Protein AF-A0A163JJK9-F1 (afdb_monomer)

Secondary structure (DSSP, 8-state):
-----HHHHHHHHHHTTHHHHHT--TT-S-HHHHHHHHS-SS--SHHHHHHHHHHHHHHHHHHHHHHHHH-TT-------SS-HHHHHHHHHHHHHHSPPP-

Sequence (102 aa):
MRMWPDNSKRYIISCLRLHARLSVGTEHDDPLSFLINRLPRHPTSYATTRKWRRYWPILTAILMALEQLQHPDHQEPSPPPLDSFLTWLQSVDISLDLPPPP

Nearest PDB structures (foldseek):
  5hay-assembly1_A  TM=2.733E-01  e=8.410E+00  Thermochaetoides thermophila DSM 1495

Structure (mmCIF, N/CA/C/O backbone):
data_AF-A0A163JJK9-F1
#
_entry.id   AF-A0A163JJK9-F1
#
loop_
_atom_site.group_PDB
_atom_site.id
_atom_site.type_symbol
_atom_site.label_atom_id
_atom_site.label_alt_id
_atom_site.label_comp_id
_atom_site.label_asym_id
_atom_site.label_entity_id
_atom_site.label_seq_id
_atom_site.pdbx_PDB_ins_code
_atom_site.Cartn_x
_atom_site.Cartn_y
_atom_site.Cartn_z
_atom_site.occupancy
_atom_site.B_iso_or_equiv
_atom_site.auth_seq_id
_atom_site.auth_comp_id
_atom_site.auth_asym_id
_atom_site.auth_atom_id
_atom_site.pdbx_PDB_model_num
ATOM 1 N N . MET A 1 1 ? 13.116 0.485 16.443 1.00 42.19 1 MET A N 1
ATOM 2 C CA . MET A 1 1 ? 11.763 0.255 15.891 1.00 42.19 1 MET A CA 1
ATOM 3 C C . MET A 1 1 ? 10.864 -0.099 17.066 1.00 42.19 1 MET A C 1
ATOM 5 O O . MET A 1 1 ? 11.060 -1.149 17.663 1.00 42.19 1 MET A O 1
ATOM 9 N N . ARG A 1 2 ? 10.017 0.829 17.523 1.00 48.88 2 ARG A N 1
ATOM 10 C CA . ARG A 1 2 ? 9.202 0.636 18.731 1.00 48.88 2 ARG A CA 1
ATOM 11 C C . ARG A 1 2 ? 8.102 -0.380 18.381 1.00 48.88 2 ARG A C 1
ATOM 13 O O . ARG A 1 2 ? 7.184 -0.056 17.636 1.00 48.88 2 ARG A O 1
ATOM 20 N N . MET A 1 3 ? 8.264 -1.632 18.814 1.00 50.16 3 MET A N 1
ATOM 21 C CA . MET A 1 3 ? 7.240 -2.669 18.658 1.00 50.16 3 MET A CA 1
ATOM 22 C C . MET A 1 3 ? 6.065 -2.299 19.559 1.00 50.16 3 MET A C 1
ATOM 24 O O . MET A 1 3 ? 6.204 -2.239 20.778 1.00 50.16 3 MET A O 1
ATOM 28 N N . TRP A 1 4 ? 4.927 -1.993 18.950 1.00 56.66 4 TRP A N 1
ATOM 29 C CA . TRP A 1 4 ? 3.681 -1.801 19.675 1.00 56.66 4 TRP A CA 1
ATOM 30 C C . TRP A 1 4 ? 3.273 -3.118 20.349 1.00 56.66 4 TRP A C 1
ATOM 32 O O . TRP A 1 4 ? 3.490 -4.175 19.754 1.00 56.66 4 TRP A O 1
ATOM 42 N N . PRO A 1 5 ? 2.656 -3.088 21.542 1.00 63.44 5 PRO A N 1
ATOM 43 C CA . PRO A 1 5 ? 2.050 -4.289 22.106 1.00 63.44 5 PRO A CA 1
ATOM 44 C C . PRO A 1 5 ? 0.961 -4.815 21.154 1.00 63.44 5 PRO A C 1
ATOM 46 O O . PRO A 1 5 ? 0.256 -4.022 20.521 1.00 63.44 5 PRO A O 1
ATOM 49 N N . ASP A 1 6 ? 0.799 -6.139 21.052 1.00 60.84 6 ASP A N 1
ATOM 50 C CA . ASP A 1 6 ? -0.098 -6.793 20.075 1.00 60.84 6 ASP A CA 1
ATOM 51 C C . ASP A 1 6 ? -1.534 -6.238 20.081 1.00 60.84 6 ASP A C 1
ATOM 53 O O . ASP A 1 6 ? -2.177 -6.115 19.034 1.00 60.84 6 ASP A O 1
ATOM 57 N N . ASN A 1 7 ? -2.023 -5.818 21.252 1.00 63.53 7 ASN A N 1
ATOM 58 C CA . ASN A 1 7 ? -3.341 -5.199 21.405 1.00 63.53 7 ASN A CA 1
ATOM 59 C C . ASN A 1 7 ? -3.450 -3.835 20.704 1.00 63.53 7 ASN A C 1
ATOM 61 O O . ASN A 1 7 ? -4.463 -3.551 20.064 1.00 63.53 7 ASN A O 1
ATOM 65 N N . SER A 1 8 ? -2.405 -3.007 20.756 1.00 75.31 8 SER A N 1
ATOM 66 C CA . SER A 1 8 ? -2.386 -1.719 20.056 1.00 75.31 8 SER A CA 1
ATOM 67 C C . SER A 1 8 ? -2.275 -1.904 18.545 1.00 75.31 8 SER A C 1
ATOM 69 O O . SER A 1 8 ? -2.924 -1.181 17.794 1.00 75.31 8 SER A O 1
ATOM 71 N N . LYS A 1 9 ? -1.526 -2.913 18.083 1.00 75.06 9 LYS A N 1
ATOM 72 C CA . LYS A 1 9 ? -1.404 -3.226 16.652 1.00 75.06 9 LYS A CA 1
ATOM 73 C C . LYS A 1 9 ? -2.753 -3.618 16.040 1.00 75.06 9 LYS A C 1
ATOM 75 O O . LYS A 1 9 ? -3.150 -3.049 15.024 1.00 75.06 9 LYS A O 1
ATOM 80 N N . ARG A 1 10 ? -3.495 -4.525 16.687 1.00 79.56 10 ARG A N 1
ATOM 81 C CA . ARG A 1 10 ? -4.852 -4.918 16.256 1.00 79.56 10 ARG A CA 1
ATOM 82 C C . ARG A 1 10 ? -5.828 -3.744 16.270 1.00 79.56 10 ARG A C 1
ATOM 84 O O . ARG A 1 10 ? -6.610 -3.587 15.332 1.00 79.56 10 ARG A O 1
ATOM 91 N N . TYR A 1 11 ? -5.751 -2.898 17.297 1.00 81.25 11 TYR A N 1
ATOM 92 C CA . TYR A 1 11 ? -6.579 -1.698 17.388 1.00 81.25 11 TYR A CA 1
ATOM 93 C C . TYR A 1 11 ? -6.320 -0.736 16.224 1.00 81.25 11 TYR A C 1
ATOM 95 O O . TYR A 1 11 ? -7.263 -0.296 15.576 1.00 81.25 11 TYR A O 1
ATOM 103 N N . ILE A 1 12 ? -5.056 -0.474 15.895 1.00 82.81 12 ILE A N 1
ATOM 104 C CA . ILE A 1 12 ? -4.664 0.381 14.767 1.00 82.81 12 ILE A CA 1
ATOM 105 C C . ILE A 1 12 ? -5.122 -0.207 13.429 1.00 82.81 12 ILE A C 1
ATOM 107 O O . ILE A 1 12 ? -5.667 0.520 12.599 1.00 82.81 12 ILE A O 1
ATOM 111 N N . ILE A 1 13 ? -4.944 -1.519 13.225 1.00 83.25 13 ILE A N 1
ATOM 112 C CA . ILE A 1 13 ? -5.404 -2.220 12.015 1.00 83.25 13 ILE A CA 1
ATOM 113 C C . ILE A 1 13 ? -6.910 -2.019 11.815 1.00 83.25 13 ILE A C 1
ATOM 115 O O . ILE A 1 13 ? -7.349 -1.710 10.703 1.00 83.25 13 ILE A O 1
ATOM 119 N N . SER A 1 14 ? -7.684 -2.163 12.892 1.00 82.69 14 SER A N 1
ATOM 120 C CA . SER A 1 14 ? -9.135 -1.967 12.888 1.00 82.69 14 SER A CA 1
ATOM 121 C C . SER A 1 14 ? -9.515 -0.497 12.678 1.00 82.69 14 SER A C 1
ATOM 123 O O . SER A 1 14 ? -10.276 -0.179 11.763 1.00 82.69 14 SER A O 1
ATOM 125 N N . CYS A 1 15 ? -8.922 0.413 13.455 1.00 83.62 15 CYS A N 1
ATOM 126 C CA . CYS A 1 15 ? -9.195 1.851 13.438 1.00 83.62 15 CYS A CA 1
ATOM 127 C C . CYS A 1 15 ? -8.916 2.474 12.062 1.00 83.62 15 CYS A C 1
ATOM 129 O O . CYS A 1 15 ? -9.749 3.198 11.521 1.00 83.62 15 CYS A O 1
ATOM 131 N N . LEU A 1 16 ? -7.789 2.117 11.439 1.00 85.56 16 LEU A N 1
ATOM 132 C CA . LEU A 1 16 ? -7.412 2.596 10.106 1.00 85.56 16 LEU A CA 1
ATOM 133 C C . LEU A 1 16 ? -7.992 1.747 8.965 1.00 85.56 16 LEU A C 1
ATOM 135 O O . LEU A 1 16 ? -7.717 2.031 7.795 1.00 85.56 16 LEU A O 1
ATOM 139 N N . ARG A 1 17 ? -8.777 0.707 9.287 1.00 87.69 17 ARG A N 1
ATOM 140 C CA . ARG A 1 17 ? -9.371 -0.255 8.342 1.00 87.69 17 ARG A CA 1
ATOM 141 C C . ARG A 1 17 ? -8.341 -0.766 7.325 1.00 87.69 17 ARG A C 1
ATOM 143 O O . ARG A 1 17 ? -8.602 -0.787 6.118 1.00 87.69 17 ARG A O 1
ATOM 150 N N . LEU A 1 18 ? -7.157 -1.160 7.806 1.00 88.06 18 LEU A N 1
ATOM 151 C CA . LEU A 1 18 ? -5.994 -1.443 6.954 1.00 88.06 18 LEU A CA 1
ATOM 152 C C . LEU A 1 18 ? -6.258 -2.553 5.932 1.00 88.06 18 LEU A C 1
ATOM 154 O O . LEU A 1 18 ? -5.858 -2.414 4.780 1.00 88.06 18 LEU A O 1
ATOM 158 N N . HIS A 1 19 ? -7.000 -3.597 6.306 1.00 88.06 19 HIS A N 1
ATOM 159 C CA . HIS A 1 19 ? -7.415 -4.666 5.389 1.00 88.06 19 HIS A CA 1
ATOM 160 C C . HIS A 1 19 ? -8.161 -4.138 4.159 1.00 88.06 19 HIS A C 1
ATOM 162 O O . HIS A 1 19 ? -7.818 -4.472 3.026 1.00 88.06 19 HIS A O 1
ATOM 168 N N . ALA A 1 20 ? -9.132 -3.245 4.368 1.00 87.00 20 ALA A N 1
ATOM 169 C CA . ALA A 1 20 ? -9.909 -2.658 3.282 1.00 87.00 20 ALA A CA 1
ATOM 170 C C . ALA A 1 20 ? -9.049 -1.727 2.415 1.00 87.00 20 ALA A C 1
ATOM 172 O O . ALA A 1 20 ? -9.071 -1.826 1.189 1.00 87.00 20 ALA A O 1
ATOM 173 N N . ARG A 1 21 ? -8.244 -0.857 3.043 1.00 87.69 21 ARG A N 1
ATOM 174 C CA . ARG A 1 21 ? -7.391 0.106 2.324 1.00 87.69 21 ARG A CA 1
ATOM 175 C C . ARG A 1 21 ? -6.317 -0.579 1.486 1.00 87.69 21 ARG A C 1
ATOM 177 O O . ARG A 1 21 ? -6.052 -0.149 0.369 1.00 87.69 21 ARG A O 1
ATOM 184 N N . LEU A 1 22 ? -5.720 -1.646 2.008 1.00 87.06 22 LEU A N 1
ATOM 185 C CA . LEU A 1 22 ? -4.649 -2.386 1.340 1.00 87.06 22 LEU A CA 1
ATOM 186 C C . LEU A 1 22 ? -5.183 -3.490 0.415 1.00 87.06 22 LEU A C 1
ATOM 188 O O . LEU A 1 22 ? -4.403 -4.077 -0.333 1.00 87.06 22 LEU A O 1
ATOM 192 N N . SER A 1 23 ? -6.499 -3.747 0.423 1.00 86.88 23 SER A N 1
ATOM 193 C CA . SER A 1 23 ? -7.121 -4.889 -0.266 1.00 86.88 23 SER A CA 1
ATOM 194 C C . SER A 1 23 ? -6.470 -6.222 0.134 1.00 86.88 23 SER A C 1
ATOM 196 O O . SER A 1 23 ? -6.180 -7.065 -0.712 1.00 86.88 23 SER A O 1
ATOM 198 N N . VAL A 1 24 ? -6.201 -6.379 1.432 1.00 88.38 24 VAL A N 1
ATOM 199 C CA . VAL A 1 24 ? -5.589 -7.570 2.034 1.00 88.38 24 VAL A CA 1
ATOM 200 C C . VAL A 1 24 ? -6.642 -8.273 2.881 1.00 88.38 24 VAL A C 1
ATOM 202 O O . VAL A 1 24 ? -7.336 -7.6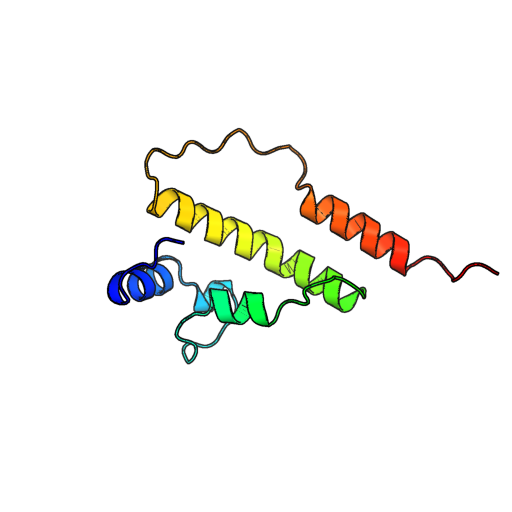22 3.663 1.00 88.38 24 VAL A O 1
ATOM 205 N N . GLY A 1 25 ? -6.762 -9.592 2.734 1.00 86.12 25 GLY A N 1
ATOM 206 C CA . GLY A 1 25 ? -7.734 -10.383 3.479 1.00 86.12 25 GLY A CA 1
ATOM 207 C C . GLY A 1 25 ? -7.480 -10.369 4.990 1.00 86.12 25 GLY A C 1
ATOM 208 O O . GLY A 1 25 ? -6.376 -10.071 5.458 1.00 86.12 25 GLY A O 1
ATOM 209 N N . THR A 1 26 ? -8.533 -10.612 5.768 1.00 84.69 26 THR A N 1
ATOM 210 C CA . THR A 1 26 ? -8.512 -10.565 7.242 1.00 84.69 26 THR A CA 1
ATOM 211 C C . THR A 1 26 ? -7.722 -11.708 7.877 1.00 84.69 26 THR A C 1
ATOM 213 O O . THR A 1 26 ? -7.454 -11.666 9.070 1.00 84.69 26 THR A O 1
ATOM 216 N N . GLU A 1 27 ? -7.330 -12.712 7.092 1.00 85.31 27 GLU A N 1
ATOM 217 C CA . GLU A 1 27 ? -6.456 -13.819 7.491 1.00 85.31 27 GLU A CA 1
ATOM 218 C C . GLU A 1 27 ? -5.016 -13.388 7.808 1.00 85.31 27 GLU A C 1
ATOM 220 O O . GLU A 1 27 ? -4.257 -14.154 8.399 1.00 85.31 27 GLU A O 1
ATOM 225 N N . HIS A 1 28 ? -4.619 -12.177 7.412 1.00 83.0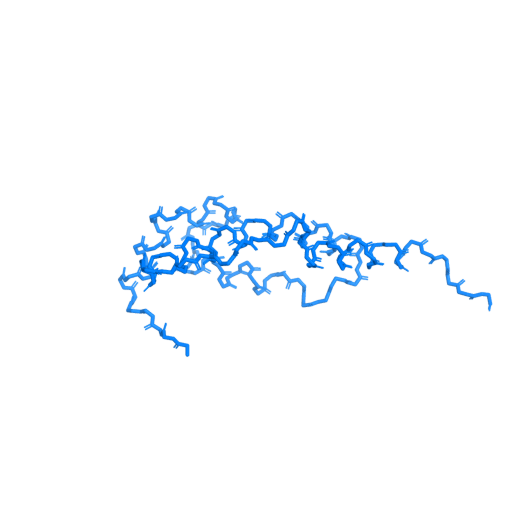6 28 HIS A N 1
ATOM 226 C CA . HIS A 1 28 ? -3.275 -11.660 7.645 1.00 83.06 28 HIS A CA 1
ATOM 227 C C . HIS A 1 28 ? -3.220 -10.748 8.874 1.00 83.06 28 HIS A C 1
ATOM 229 O O . HIS A 1 28 ? -3.660 -9.607 8.815 1.00 83.06 28 HIS A O 1
ATOM 235 N N . ASP A 1 29 ? -2.572 -11.200 9.950 1.00 82.88 29 ASP A N 1
ATOM 236 C CA . ASP A 1 29 ? -2.417 -10.427 11.199 1.00 82.88 29 ASP A CA 1
ATOM 237 C C . ASP A 1 29 ? -1.720 -9.063 11.024 1.00 82.88 29 ASP A C 1
ATOM 239 O O . ASP A 1 29 ? -1.842 -8.175 11.869 1.00 82.88 29 ASP A O 1
ATOM 243 N N . ASP A 1 30 ? -0.960 -8.886 9.941 1.00 84.38 30 ASP A N 1
ATOM 244 C CA . ASP A 1 30 ? -0.296 -7.632 9.602 1.00 84.38 30 ASP A CA 1
ATOM 245 C C . ASP A 1 30 ? -0.447 -7.316 8.107 1.00 84.38 30 ASP A C 1
ATOM 247 O O . ASP A 1 30 ? 0.419 -7.674 7.296 1.00 84.38 30 ASP A O 1
ATOM 251 N N . PRO A 1 31 ? -1.541 -6.642 7.714 1.00 87.06 31 PRO A N 1
ATOM 252 C CA . PRO A 1 31 ? -1.805 -6.352 6.311 1.00 87.06 31 PRO A CA 1
ATOM 253 C C . PRO A 1 31 ? -0.772 -5.386 5.711 1.00 87.06 31 PRO A C 1
ATOM 255 O O . PRO A 1 31 ? -0.503 -5.451 4.509 1.00 87.06 31 PRO A O 1
ATOM 258 N N . LEU A 1 32 ? -0.154 -4.526 6.532 1.00 86.12 32 LEU A N 1
ATOM 259 C CA . LEU A 1 32 ? 0.877 -3.587 6.088 1.00 86.12 32 LEU A CA 1
ATOM 260 C C . LEU A 1 32 ? 2.166 -4.335 5.732 1.00 86.12 32 LEU A C 1
ATOM 262 O O . LEU A 1 32 ? 2.660 -4.206 4.610 1.00 86.12 32 LEU A O 1
ATOM 266 N N . SER A 1 33 ? 2.677 -5.157 6.654 1.00 86.00 33 SER A N 1
ATOM 267 C CA . SER A 1 33 ? 3.873 -5.971 6.404 1.00 86.00 33 SER A CA 1
ATOM 268 C C . SER A 1 33 ? 3.650 -6.950 5.256 1.00 86.00 33 SER A C 1
ATOM 270 O O . SER A 1 33 ? 4.546 -7.156 4.438 1.00 86.00 33 SER A O 1
ATOM 272 N N . PHE A 1 34 ? 2.451 -7.528 5.146 1.00 87.94 34 PHE A N 1
ATOM 273 C CA . PHE A 1 34 ? 2.098 -8.384 4.018 1.00 87.94 34 PHE A CA 1
ATOM 274 C C . PHE A 1 34 ? 2.214 -7.647 2.678 1.00 87.94 34 PHE A C 1
ATOM 276 O O . PHE A 1 34 ? 2.864 -8.152 1.759 1.00 87.94 34 PHE A O 1
ATOM 283 N N . LEU A 1 35 ? 1.629 -6.447 2.559 1.00 87.50 35 LEU A N 1
ATOM 284 C CA . LEU A 1 35 ? 1.690 -5.690 1.309 1.00 87.50 35 LEU A CA 1
ATOM 285 C C . LEU A 1 35 ? 3.125 -5.260 0.979 1.00 87.50 35 LEU A C 1
ATOM 287 O O . LEU A 1 35 ? 3.556 -5.438 -0.158 1.00 87.50 35 LEU A O 1
ATOM 291 N N . ILE A 1 36 ? 3.874 -4.739 1.955 1.00 85.31 36 ILE A N 1
ATOM 292 C CA . ILE A 1 36 ? 5.260 -4.289 1.747 1.00 85.31 36 ILE A CA 1
ATOM 293 C C . ILE A 1 36 ? 6.142 -5.449 1.272 1.00 85.31 36 ILE A C 1
ATOM 295 O O . ILE A 1 36 ? 6.908 -5.284 0.327 1.00 85.31 36 ILE A O 1
ATOM 299 N N . ASN A 1 37 ? 5.983 -6.643 1.851 1.00 87.06 37 ASN A N 1
ATOM 300 C CA . ASN A 1 37 ? 6.720 -7.836 1.422 1.00 87.06 37 ASN A CA 1
ATOM 301 C C . ASN A 1 37 ? 6.308 -8.347 0.031 1.00 87.06 37 ASN A C 1
ATOM 303 O O . ASN A 1 37 ? 7.080 -9.051 -0.618 1.00 87.06 37 ASN A O 1
ATOM 307 N N . ARG A 1 38 ? 5.103 -8.008 -0.441 1.00 86.19 38 ARG A N 1
ATOM 308 C CA . ARG A 1 38 ? 4.631 -8.327 -1.798 1.00 86.19 38 ARG A CA 1
ATOM 309 C C . ARG A 1 38 ? 5.041 -7.294 -2.841 1.00 86.19 38 ARG A C 1
ATOM 311 O O . ARG A 1 38 ? 4.997 -7.602 -4.037 1.00 86.19 38 ARG A O 1
ATOM 318 N N . LEU A 1 39 ? 5.379 -6.077 -2.426 1.00 84.75 39 LEU A N 1
ATOM 319 C CA . LEU A 1 39 ? 5.842 -5.053 -3.347 1.00 84.75 39 LEU A CA 1
ATOM 320 C C . LEU A 1 39 ? 7.269 -5.384 -3.810 1.00 84.75 39 LEU A C 1
ATOM 322 O O . LEU A 1 39 ? 8.116 -5.794 -3.017 1.00 84.75 39 LEU A O 1
ATOM 326 N N . PRO A 1 40 ? 7.552 -5.242 -5.113 1.00 81.75 40 PRO A N 1
ATOM 327 C CA . PRO A 1 40 ? 8.877 -5.516 -5.641 1.00 81.75 40 PRO A CA 1
ATOM 328 C C . PRO A 1 40 ? 9.854 -4.480 -5.086 1.00 81.75 40 PRO A C 1
ATOM 330 O O . PRO A 1 40 ? 9.597 -3.285 -5.190 1.00 81.75 40 PRO A O 1
ATOM 333 N N . ARG A 1 41 ? 10.995 -4.914 -4.539 1.00 80.50 41 ARG A N 1
ATOM 334 C CA . ARG A 1 41 ? 12.012 -3.998 -3.980 1.00 80.50 41 ARG A CA 1
ATOM 335 C C . ARG A 1 41 ? 12.508 -2.967 -4.997 1.00 80.50 41 ARG A C 1
ATOM 337 O O . ARG A 1 41 ? 12.866 -1.860 -4.618 1.00 80.50 41 ARG A O 1
ATOM 344 N N . HIS A 1 42 ? 12.494 -3.337 -6.277 1.00 76.50 42 HIS A N 1
ATOM 345 C CA . HIS A 1 42 ? 12.889 -2.483 -7.386 1.00 76.50 42 HIS A CA 1
ATOM 346 C C . HIS A 1 42 ? 11.796 -2.502 -8.465 1.00 76.50 42 HIS A C 1
ATOM 348 O O . HIS A 1 42 ? 11.383 -3.589 -8.883 1.00 76.50 42 HIS A O 1
ATOM 354 N N . PRO A 1 43 ? 11.307 -1.337 -8.921 1.00 76.38 43 PRO A N 1
ATOM 355 C CA . PRO A 1 43 ? 10.438 -1.248 -10.084 1.00 76.38 43 PRO A CA 1
ATOM 356 C C . PRO A 1 43 ? 11.277 -1.502 -11.345 1.00 76.38 43 PRO A C 1
ATOM 358 O O . PRO A 1 43 ? 11.880 -0.594 -11.898 1.00 76.38 43 PRO A O 1
ATOM 361 N N . THR A 1 44 ? 11.377 -2.762 -11.764 1.00 77.94 44 THR A N 1
ATOM 362 C CA . THR A 1 44 ? 12.183 -3.193 -12.924 1.00 77.94 44 THR A CA 1
ATOM 363 C C . THR A 1 44 ? 11.369 -3.356 -14.207 1.00 77.94 44 THR A C 1
ATOM 365 O O . THR A 1 44 ? 11.915 -3.660 -15.259 1.00 77.94 44 THR A O 1
ATOM 368 N N . SER A 1 45 ? 10.050 -3.199 -14.128 1.00 80.88 45 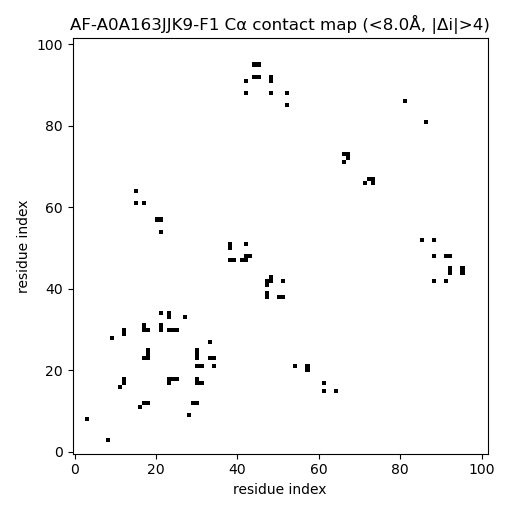SER A N 1
ATOM 369 C CA . SER A 1 45 ? 9.123 -3.331 -15.254 1.00 80.88 45 SER A CA 1
ATOM 370 C C . SER A 1 45 ? 7.927 -2.399 -15.093 1.00 80.88 45 SER A C 1
ATOM 372 O O . SER A 1 45 ? 7.525 -2.088 -13.967 1.00 80.88 45 SER A O 1
ATOM 374 N N . TYR A 1 46 ? 7.268 -2.067 -16.203 1.00 81.12 46 TYR A N 1
ATOM 375 C CA . TYR A 1 46 ? 6.040 -1.267 -16.201 1.00 81.12 46 TYR A CA 1
ATOM 376 C C . TYR A 1 46 ? 4.970 -1.821 -15.241 1.00 81.12 46 TYR A C 1
ATOM 378 O O . TYR A 1 46 ? 4.322 -1.086 -14.494 1.00 81.12 46 TYR A O 1
ATOM 386 N N . ALA A 1 47 ? 4.824 -3.150 -15.178 1.00 83.69 47 ALA A N 1
ATOM 387 C CA . ALA A 1 47 ? 3.890 -3.805 -14.264 1.00 83.69 47 ALA A CA 1
ATOM 388 C C . ALA A 1 47 ? 4.232 -3.543 -12.786 1.00 83.69 47 ALA A C 1
ATOM 390 O O . ALA A 1 47 ? 3.336 -3.331 -11.962 1.00 83.69 47 ALA A O 1
ATOM 391 N N . THR A 1 48 ? 5.521 -3.544 -12.440 1.00 84.44 48 THR A N 1
ATOM 392 C CA . THR A 1 48 ? 5.992 -3.244 -11.082 1.00 84.44 48 THR A CA 1
ATOM 393 C C . THR A 1 48 ? 5.895 -1.756 -10.744 1.00 84.44 48 THR A C 1
ATOM 395 O O . THR A 1 48 ? 5.431 -1.430 -9.650 1.00 84.44 48 THR A O 1
ATOM 398 N N . THR A 1 49 ? 6.213 -0.858 -11.681 1.00 84.88 49 THR A N 1
ATOM 399 C CA . THR A 1 49 ? 6.054 0.595 -11.508 1.00 84.88 49 THR A CA 1
ATOM 400 C C . THR A 1 49 ? 4.590 0.965 -11.302 1.00 84.88 49 THR A C 1
ATOM 402 O O . THR A 1 49 ? 4.251 1.698 -10.373 1.00 84.88 49 THR A O 1
ATOM 405 N N . ARG A 1 50 ? 3.681 0.373 -12.089 1.00 86.06 50 ARG A N 1
ATOM 406 C CA . ARG A 1 50 ? 2.233 0.570 -11.948 1.00 86.06 50 ARG A CA 1
ATOM 407 C C . ARG A 1 50 ? 1.708 0.101 -10.590 1.00 86.06 50 ARG A C 1
ATOM 409 O O . ARG A 1 50 ? 0.845 0.763 -10.013 1.00 86.06 50 ARG A O 1
ATOM 416 N N . LYS A 1 51 ? 2.222 -1.017 -10.058 1.00 86.88 51 LYS A N 1
ATOM 417 C CA . LYS A 1 51 ? 1.894 -1.468 -8.693 1.00 86.88 51 LYS A CA 1
ATOM 418 C C . LYS A 1 51 ? 2.353 -0.448 -7.653 1.00 86.88 51 LYS A C 1
ATOM 420 O O . LYS A 1 51 ? 1.541 -0.055 -6.820 1.00 86.88 51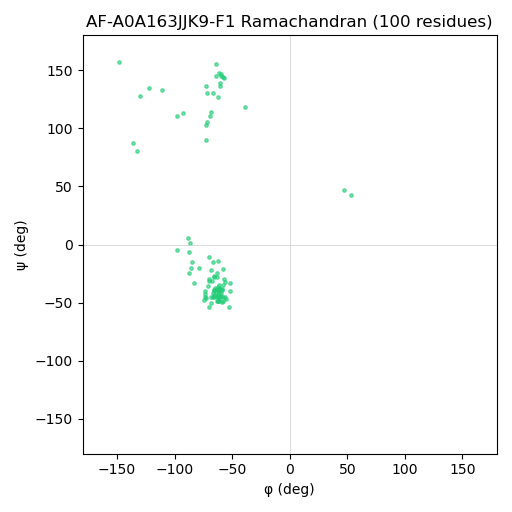 LYS A O 1
ATOM 425 N N . TRP A 1 52 ? 3.600 0.016 -7.732 1.00 87.81 52 TRP A N 1
ATOM 426 C CA . TRP A 1 52 ? 4.111 1.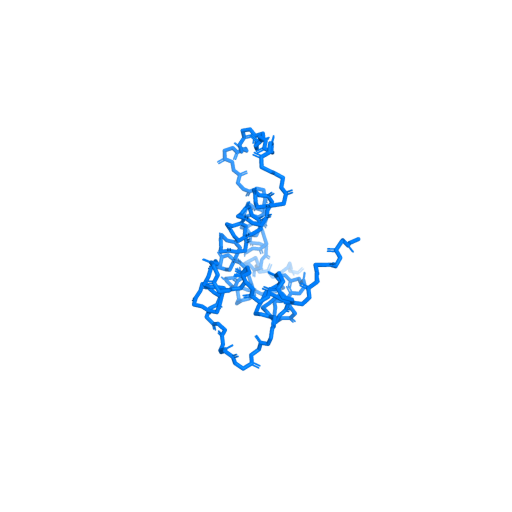046 -6.827 1.00 87.81 52 TRP A CA 1
ATOM 427 C C . TRP A 1 52 ? 3.288 2.332 -6.894 1.00 87.81 52 TRP A C 1
ATOM 429 O O . TRP A 1 52 ? 2.811 2.785 -5.861 1.00 87.81 52 TRP A O 1
ATOM 439 N N . ARG A 1 53 ? 3.005 2.855 -8.092 1.00 87.69 53 ARG A N 1
ATOM 440 C CA . ARG A 1 53 ? 2.180 4.060 -8.281 1.00 87.69 53 ARG A CA 1
ATOM 441 C C . ARG A 1 53 ? 0.779 3.923 -7.674 1.00 87.69 53 ARG A C 1
ATOM 443 O O . ARG A 1 53 ? 0.243 4.895 -7.157 1.00 87.69 53 ARG A O 1
ATOM 450 N N . ARG A 1 54 ? 0.186 2.724 -7.714 1.00 87.94 54 ARG A N 1
ATOM 451 C CA . ARG A 1 54 ? -1.133 2.454 -7.120 1.00 87.94 54 ARG A CA 1
ATOM 452 C C . ARG A 1 54 ? -1.096 2.401 -5.592 1.00 87.94 54 ARG A C 1
ATOM 454 O O . ARG A 1 54 ? -1.989 2.945 -4.953 1.00 87.94 54 ARG A O 1
ATOM 461 N N . TYR A 1 55 ? -0.119 1.704 -5.015 1.00 89.38 55 TYR A N 1
ATOM 462 C CA . TYR A 1 55 ? -0.074 1.457 -3.570 1.00 89.38 55 TYR A CA 1
ATOM 463 C C . TYR A 1 55 ? 0.626 2.561 -2.780 1.00 89.38 55 TYR A C 1
ATOM 465 O O . TYR A 1 55 ? 0.314 2.738 -1.607 1.00 89.38 55 TYR A O 1
ATOM 473 N N . TRP A 1 56 ? 1.519 3.326 -3.407 1.00 88.94 56 TRP A N 1
ATOM 474 C CA . TRP A 1 56 ? 2.245 4.419 -2.769 1.00 88.94 56 TRP A CA 1
ATOM 475 C C . TRP A 1 56 ? 1.347 5.435 -2.047 1.00 88.94 56 TRP A C 1
ATOM 477 O O . TRP A 1 56 ? 1.532 5.583 -0.843 1.00 88.94 56 TRP A O 1
ATOM 487 N N . PRO A 1 57 ? 0.322 6.051 -2.679 1.00 87.94 57 PRO A N 1
ATOM 488 C CA . PRO A 1 57 ? -0.543 7.014 -1.985 1.00 87.94 57 PRO A CA 1
ATOM 489 C C . PRO A 1 57 ? -1.332 6.389 -0.824 1.00 87.94 57 PRO A C 1
ATOM 491 O O . PRO A 1 57 ? -1.689 7.060 0.141 1.00 87.94 57 PRO A O 1
ATOM 494 N N . ILE A 1 58 ? -1.6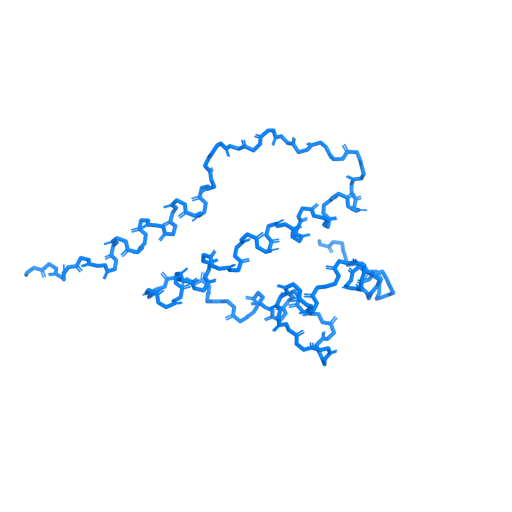20 5.087 -0.902 1.00 89.44 58 ILE A N 1
ATOM 495 C CA . ILE A 1 58 ? -2.312 4.358 0.164 1.00 89.44 58 ILE A CA 1
ATOM 496 C C . ILE A 1 58 ? -1.357 4.146 1.343 1.00 89.44 58 ILE A C 1
ATOM 498 O O . ILE A 1 58 ? -1.742 4.384 2.487 1.00 89.44 58 ILE A O 1
ATOM 502 N N . LEU A 1 59 ? -0.120 3.724 1.060 1.00 88.50 59 LEU A N 1
ATOM 503 C CA . LEU A 1 59 ? 0.928 3.517 2.055 1.00 88.50 59 LEU A CA 1
ATOM 504 C C . LEU A 1 59 ? 1.305 4.821 2.750 1.00 88.50 59 LEU A C 1
ATOM 506 O O . LEU A 1 59 ? 1.315 4.842 3.975 1.00 88.50 59 LEU A O 1
ATOM 510 N N . THR A 1 60 ? 1.547 5.905 2.012 1.00 86.81 60 THR A N 1
ATOM 511 C CA . THR A 1 60 ? 1.880 7.210 2.604 1.00 86.81 60 THR A CA 1
ATOM 512 C C . THR A 1 60 ? 0.757 7.709 3.501 1.00 86.81 60 THR A C 1
ATOM 514 O O . THR A 1 60 ? 1.010 8.060 4.647 1.00 86.81 60 THR A O 1
ATOM 517 N N . ALA A 1 61 ? -0.501 7.626 3.065 1.00 87.38 61 ALA A N 1
ATOM 518 C CA . ALA A 1 61 ? -1.635 8.026 3.894 1.00 87.38 61 ALA A CA 1
ATOM 519 C C . ALA A 1 61 ? -1.839 7.132 5.137 1.00 87.38 61 ALA A C 1
ATOM 521 O O . ALA A 1 61 ? -2.402 7.586 6.131 1.00 87.38 61 ALA A O 1
ATOM 522 N N . ILE A 1 62 ? -1.435 5.857 5.100 1.00 87.56 62 ILE A N 1
ATOM 523 C CA . ILE A 1 62 ? -1.437 4.992 6.291 1.00 87.56 62 ILE A CA 1
ATOM 524 C C . ILE A 1 62 ? -0.284 5.366 7.219 1.00 87.56 62 ILE A C 1
ATOM 526 O O . ILE A 1 62 ? -0.516 5.537 8.409 1.00 87.56 62 ILE A O 1
ATOM 530 N N . LEU A 1 63 ? 0.930 5.513 6.689 1.00 85.56 63 LEU A N 1
ATOM 531 C CA . LEU A 1 63 ? 2.109 5.901 7.463 1.00 85.56 63 LEU A CA 1
ATOM 532 C C . LEU A 1 63 ? 1.907 7.258 8.138 1.00 85.56 63 LEU A C 1
ATOM 534 O O . LEU A 1 63 ? 2.235 7.394 9.308 1.00 85.56 63 LEU A O 1
ATOM 538 N N . MET A 1 64 ? 1.268 8.208 7.457 1.00 83.31 64 MET A N 1
ATOM 539 C CA . MET A 1 64 ? 0.921 9.500 8.043 1.00 83.31 64 MET A CA 1
ATOM 540 C C . MET A 1 64 ? -0.102 9.396 9.163 1.00 83.31 64 MET A C 1
ATOM 542 O O . MET A 1 64 ? 0.081 9.996 10.217 1.00 83.31 64 MET A O 1
ATOM 546 N N . ALA A 1 65 ? -1.149 8.592 8.982 1.00 85.38 65 ALA A N 1
ATOM 547 C CA . ALA A 1 65 ? -2.093 8.341 10.065 1.00 85.38 65 ALA A CA 1
ATOM 548 C C . ALA A 1 65 ? -1.407 7.655 11.262 1.00 85.38 65 ALA A C 1
ATOM 550 O O . ALA A 1 65 ? -1.719 7.956 12.410 1.00 85.38 65 ALA A O 1
ATOM 551 N N . LEU A 1 66 ? -0.452 6.752 11.012 1.00 84.06 66 LEU A N 1
ATOM 552 C CA . LEU A 1 66 ? 0.344 6.116 12.064 1.00 84.06 66 LEU A CA 1
ATOM 553 C C . LEU A 1 66 ? 1.253 7.113 12.786 1.00 84.06 66 LEU A C 1
ATOM 555 O O . LEU A 1 66 ? 1.352 7.036 14.007 1.00 84.06 66 LEU A O 1
ATOM 559 N N . GLU A 1 67 ? 1.895 8.020 12.053 1.00 83.50 67 GLU A N 1
ATOM 560 C CA . GLU A 1 67 ? 2.745 9.075 12.609 1.00 83.50 67 GLU A CA 1
ATOM 561 C C . GLU A 1 67 ? 1.927 9.994 13.521 1.00 83.50 67 GLU A C 1
ATOM 563 O O . GLU A 1 67 ? 2.279 10.170 14.682 1.00 83.50 67 GLU A O 1
ATOM 568 N N . GLN A 1 68 ? 0.767 10.466 13.055 1.00 82.19 68 GLN A N 1
ATOM 569 C CA . GLN A 1 68 ? -0.152 11.299 13.842 1.00 82.19 68 GLN A CA 1
ATOM 570 C C . GLN A 1 68 ? -0.657 10.591 15.107 1.00 82.19 68 GLN A C 1
ATOM 572 O O . GLN A 1 68 ? -0.790 11.209 16.161 1.00 82.19 68 GLN A O 1
ATOM 577 N N . LEU A 1 69 ? -0.926 9.283 15.029 1.00 81.31 69 LEU A N 1
ATOM 578 C CA . LEU A 1 69 ? -1.340 8.489 16.190 1.00 81.31 69 LEU A CA 1
ATOM 579 C C . LEU A 1 69 ? -0.204 8.274 17.204 1.00 81.31 69 LEU A C 1
ATOM 581 O O . LEU A 1 69 ? -0.478 8.138 18.395 1.00 81.31 69 LEU A O 1
ATOM 585 N N . GLN A 1 70 ? 1.055 8.202 16.756 1.00 78.50 70 GLN A N 1
ATOM 586 C CA . GLN A 1 70 ? 2.226 8.035 17.635 1.00 78.50 70 GLN A CA 1
ATOM 587 C C . GLN A 1 70 ? 2.714 9.349 18.231 1.00 78.50 70 GLN A C 1
ATOM 589 O O . GLN A 1 70 ? 3.230 9.371 19.350 1.00 78.50 70 GLN A O 1
ATOM 594 N N . HIS A 1 71 ? 2.570 10.421 17.466 1.00 81.81 71 HIS A N 1
ATOM 595 C CA . HIS A 1 71 ? 3.114 11.731 17.743 1.00 81.81 71 HIS A CA 1
ATOM 596 C C . HIS A 1 71 ? 1.997 12.761 17.527 1.00 81.81 71 HIS A C 1
ATOM 598 O O . HIS A 1 71 ? 1.931 13.382 16.470 1.00 81.81 71 HIS A O 1
ATOM 604 N N . PRO A 1 72 ? 1.094 12.944 18.509 1.00 74.69 72 PRO A N 1
ATOM 605 C CA . PRO A 1 72 ? -0.035 13.866 18.373 1.00 74.69 72 PRO A CA 1
ATOM 606 C C . PRO A 1 72 ? 0.397 15.330 18.194 1.00 74.69 72 PRO A C 1
ATOM 608 O O . PRO A 1 72 ? -0.332 16.105 17.585 1.00 74.69 72 PRO A O 1
ATOM 611 N N . ASP A 1 73 ? 1.599 15.690 18.658 1.00 80.88 73 ASP A N 1
ATOM 612 C CA . ASP A 1 73 ? 2.225 17.001 18.432 1.00 80.88 73 ASP A CA 1
ATOM 613 C C . ASP A 1 73 ? 3.053 17.069 17.131 1.00 80.88 73 ASP A C 1
ATOM 615 O O . ASP A 1 73 ? 3.751 18.055 16.886 1.00 80.88 73 ASP A O 1
ATOM 619 N N . HIS A 1 74 ? 3.034 16.023 16.294 1.00 75.69 74 HIS A N 1
ATOM 620 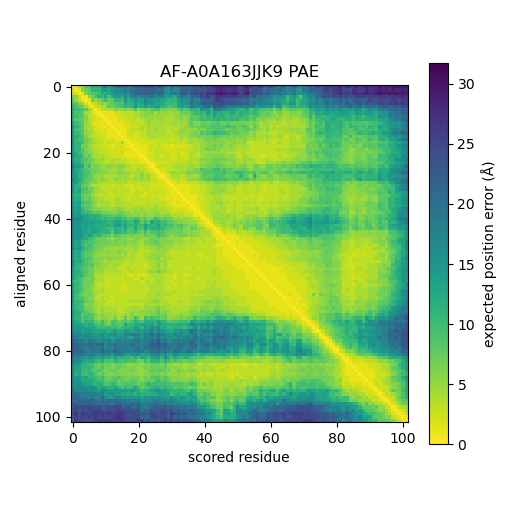C CA . HIS A 1 74 ? 3.750 16.031 15.022 1.00 75.69 74 HIS A CA 1
ATOM 621 C C . HIS A 1 74 ? 3.080 17.005 14.059 1.00 75.69 74 HIS A C 1
ATOM 623 O O . HIS A 1 74 ? 1.995 16.753 13.532 1.00 75.69 74 HIS A O 1
ATOM 629 N N . GLN A 1 75 ? 3.768 18.106 13.781 1.00 70.44 75 GLN A N 1
ATOM 630 C CA . GLN A 1 75 ? 3.406 19.008 12.705 1.00 70.44 75 GLN A CA 1
ATOM 631 C C . GLN A 1 75 ? 4.174 18.596 11.453 1.00 70.44 75 GLN A C 1
ATOM 633 O O . GLN A 1 75 ? 5.401 18.705 11.409 1.00 70.44 75 GLN A O 1
ATOM 638 N N . GLU A 1 76 ? 3.453 18.113 10.441 1.00 66.50 76 GLU A N 1
ATOM 639 C CA . GLU A 1 76 ? 4.077 17.768 9.169 1.00 66.50 76 GLU A CA 1
ATOM 640 C C . GLU A 1 76 ? 4.690 19.047 8.563 1.00 66.50 76 GLU A C 1
ATOM 642 O O . GLU A 1 76 ? 4.001 20.072 8.455 1.00 66.50 76 GLU A O 1
ATOM 647 N N . PRO A 1 77 ? 5.983 19.048 8.198 1.00 66.38 77 PRO A N 1
ATOM 648 C CA . PRO A 1 77 ? 6.535 20.138 7.411 1.00 66.38 77 PRO A CA 1
ATOM 649 C C . PRO A 1 77 ? 5.776 20.198 6.084 1.00 66.38 77 PRO A C 1
ATOM 651 O O . PRO A 1 77 ? 5.520 19.154 5.491 1.00 66.38 77 PRO A O 1
ATOM 654 N N . SER A 1 78 ? 5.414 21.409 5.634 1.00 61.81 78 SER A N 1
ATOM 655 C CA . SER A 1 78 ? 4.652 21.626 4.395 1.00 61.81 78 SER A CA 1
ATOM 656 C C . SER A 1 78 ? 5.129 20.667 3.301 1.00 61.81 78 SER A C 1
ATOM 658 O O . SER A 1 78 ? 6.310 20.735 2.937 1.00 61.81 78 SER A O 1
ATOM 660 N N . PRO A 1 79 ? 4.260 19.778 2.786 1.00 61.47 79 PRO A N 1
ATOM 661 C CA . PRO A 1 79 ? 4.695 18.778 1.834 1.00 61.47 79 PRO A CA 1
ATOM 662 C C . PRO A 1 79 ? 5.265 19.485 0.600 1.00 61.47 79 PRO A C 1
ATOM 664 O O . PRO A 1 79 ? 4.721 20.511 0.167 1.00 61.47 79 PRO A O 1
ATOM 667 N N . PRO A 1 80 ? 6.374 18.983 0.032 1.00 61.12 80 PRO A N 1
ATOM 668 C CA . PRO A 1 80 ? 6.854 19.495 -1.236 1.00 61.12 80 PRO A CA 1
ATOM 669 C C . PRO A 1 80 ? 5.738 19.343 -2.285 1.00 61.12 80 PRO A C 1
ATOM 671 O O . PRO A 1 80 ? 5.015 18.346 -2.274 1.00 61.12 80 PRO A O 1
ATOM 674 N N . PRO A 1 81 ? 5.585 20.304 -3.213 1.00 64.88 81 PRO A N 1
ATOM 675 C CA . PRO A 1 81 ? 4.515 20.280 -4.214 1.00 64.88 81 PRO A CA 1
ATOM 676 C C . PRO A 1 81 ? 4.588 19.070 -5.162 1.00 64.88 81 PRO A C 1
ATOM 678 O O . PRO A 1 81 ? 3.614 18.779 -5.854 1.00 64.88 81 PRO A O 1
ATOM 681 N N . LEU A 1 82 ? 5.719 18.354 -5.187 1.00 68.88 82 LEU A N 1
ATOM 682 C CA . LEU A 1 82 ? 5.878 17.080 -5.877 1.00 68.88 82 LEU A CA 1
ATOM 683 C C . LEU A 1 82 ? 6.316 15.974 -4.918 1.00 68.88 82 LEU A C 1
ATOM 685 O O . LEU A 1 82 ? 7.273 16.121 -4.160 1.00 68.88 82 LEU A O 1
ATOM 689 N N . ASP A 1 83 ? 5.662 14.822 -5.051 1.00 81.56 83 ASP A N 1
ATOM 690 C CA . ASP A 1 83 ? 6.112 13.572 -4.456 1.00 81.56 83 ASP A CA 1
ATOM 691 C C . ASP A 1 83 ? 7.348 13.068 -5.223 1.00 81.56 83 ASP A C 1
ATOM 693 O O . ASP A 1 83 ? 7.265 12.592 -6.366 1.00 81.56 83 ASP A O 1
ATOM 697 N N . SER A 1 84 ? 8.518 13.208 -4.596 1.00 83.19 84 SER A N 1
ATOM 698 C CA . SER A 1 84 ? 9.809 12.811 -5.166 1.00 83.19 84 SER A CA 1
ATOM 699 C C . SER A 1 84 ? 9.840 11.339 -5.583 1.00 83.19 84 SER A C 1
ATOM 701 O O . SER A 1 84 ? 10.487 11.001 -6.575 1.00 83.19 84 SER A O 1
ATOM 703 N N . PHE A 1 85 ? 9.115 10.460 -4.882 1.00 83.69 85 PHE A N 1
ATOM 704 C CA . PHE A 1 85 ? 9.067 9.039 -5.220 1.00 83.69 85 PHE A CA 1
ATOM 705 C C . PHE A 1 85 ? 8.234 8.784 -6.477 1.00 83.69 85 PHE A C 1
ATOM 707 O O . PHE A 1 85 ? 8.660 8.032 -7.354 1.00 83.69 85 PHE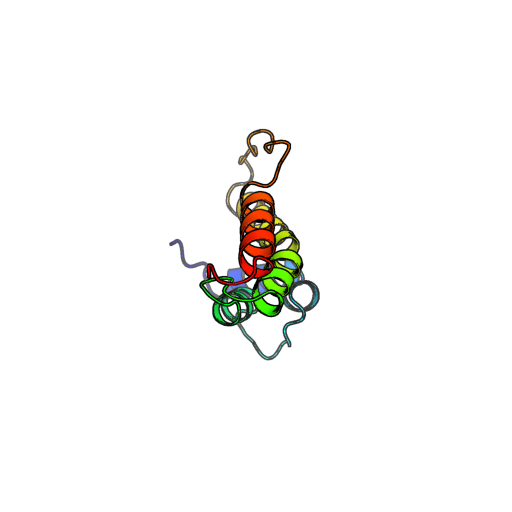 A O 1
ATOM 714 N N . LEU A 1 86 ? 7.080 9.444 -6.621 1.00 84.31 86 LEU A N 1
ATOM 715 C CA . LEU A 1 86 ? 6.279 9.345 -7.847 1.00 84.31 86 LEU A CA 1
ATOM 716 C C . LEU A 1 86 ? 7.011 9.937 -9.057 1.00 84.31 86 LEU A C 1
ATOM 718 O O . LEU A 1 86 ? 6.933 9.370 -10.148 1.00 84.31 86 LEU A O 1
ATOM 722 N N . THR A 1 87 ? 7.750 11.028 -8.851 1.00 85.81 87 THR A N 1
ATOM 723 C CA . THR A 1 87 ? 8.585 11.662 -9.884 1.00 85.81 87 THR A CA 1
ATOM 724 C C . THR A 1 87 ? 9.698 10.720 -10.342 1.00 85.81 87 THR A C 1
ATOM 726 O O . THR A 1 87 ? 9.900 10.514 -11.537 1.00 85.81 87 THR A O 1
ATOM 729 N N . TRP A 1 88 ? 10.380 10.070 -9.397 1.00 86.00 88 TRP A N 1
ATOM 730 C CA . TRP A 1 88 ? 11.375 9.045 -9.707 1.00 86.00 88 TRP A CA 1
ATOM 731 C C . TRP A 1 88 ? 10.758 7.818 -10.403 1.00 86.00 88 TRP A C 1
ATOM 733 O O . TRP A 1 88 ? 11.305 7.326 -11.384 1.00 86.00 88 TRP A O 1
ATOM 743 N N . LEU A 1 89 ? 9.579 7.347 -9.987 1.00 84.69 89 LEU A N 1
ATOM 744 C CA . LEU A 1 89 ? 8.898 6.246 -10.683 1.00 84.69 89 LEU A CA 1
ATOM 745 C C . LEU A 1 89 ? 8.554 6.593 -12.138 1.00 84.69 89 LEU A C 1
ATOM 747 O O . LEU A 1 89 ? 8.575 5.712 -12.995 1.00 84.69 89 LEU A O 1
ATOM 751 N N . GLN A 1 90 ? 8.215 7.851 -12.431 1.00 83.19 90 GLN A N 1
ATOM 752 C CA . GLN A 1 90 ? 7.979 8.300 -13.805 1.00 83.19 90 GLN A CA 1
ATOM 753 C C . GLN A 1 90 ? 9.256 8.244 -14.654 1.00 83.19 90 GLN A C 1
ATOM 755 O O . GLN A 1 90 ? 9.183 7.811 -15.801 1.00 83.19 90 GLN A O 1
ATOM 760 N N . SER A 1 91 ? 10.425 8.604 -14.110 1.00 82.94 91 SER A N 1
ATOM 761 C CA . SER A 1 91 ? 11.689 8.498 -14.859 1.00 82.94 91 SER A CA 1
ATOM 762 C C . SER A 1 91 ? 12.093 7.046 -15.134 1.00 82.94 91 SER A C 1
ATOM 764 O O . SER A 1 91 ? 12.667 6.755 -16.185 1.00 82.94 91 SER A O 1
ATOM 766 N N . VAL A 1 92 ? 11.739 6.120 -14.238 1.00 82.38 92 VAL A N 1
ATOM 767 C CA . VAL A 1 92 ? 11.919 4.676 -14.450 1.00 82.38 92 VAL A CA 1
ATOM 768 C C . VAL A 1 92 ? 11.020 4.164 -15.577 1.00 82.38 92 VAL A C 1
ATOM 770 O O . VAL A 1 92 ? 11.509 3.443 -16.441 1.00 82.38 92 VAL A O 1
ATOM 773 N N . ASP A 1 93 ? 9.742 4.558 -15.617 1.00 78.06 93 ASP A N 1
ATOM 774 C CA . ASP A 1 93 ? 8.841 4.196 -16.726 1.00 78.06 93 ASP A CA 1
ATOM 775 C C . ASP A 1 93 ? 9.391 4.677 -18.079 1.00 78.06 93 ASP A C 1
ATOM 777 O O . ASP A 1 93 ? 9.421 3.901 -19.028 1.00 78.06 93 ASP A O 1
ATOM 781 N N . ILE A 1 94 ? 9.880 5.921 -18.151 1.00 75.75 94 ILE A N 1
ATOM 782 C CA . ILE A 1 94 ? 10.484 6.487 -19.372 1.00 75.75 94 ILE A CA 1
ATOM 783 C C . ILE A 1 94 ? 11.736 5.699 -19.781 1.00 75.75 94 ILE A C 1
ATOM 785 O O . ILE A 1 94 ? 11.962 5.449 -20.961 1.00 75.75 94 ILE A O 1
ATOM 789 N N . SER A 1 95 ? 12.543 5.277 -18.808 1.00 73.75 95 SER A N 1
ATOM 790 C CA . SER A 1 95 ? 13.773 4.519 -19.068 1.00 73.75 95 SER A CA 1
ATOM 791 C C . SER A 1 95 ? 13.501 3.098 -19.571 1.00 73.75 95 SER A C 1
ATOM 793 O O . SER A 1 95 ? 14.312 2.550 -20.310 1.00 73.75 95 SER A O 1
ATOM 795 N N . LEU A 1 96 ? 12.374 2.500 -19.175 1.00 74.94 96 LEU A N 1
ATOM 796 C CA . LEU A 1 96 ? 11.936 1.176 -19.632 1.00 74.94 96 LEU A CA 1
ATOM 797 C C . LEU A 1 96 ? 11.303 1.199 -21.034 1.00 74.94 96 LEU A C 1
ATOM 799 O O . LEU A 1 96 ? 11.220 0.150 -21.666 1.00 74.94 96 LEU A O 1
ATOM 803 N N . ASP A 1 97 ? 10.846 2.365 -21.495 1.00 69.69 97 ASP A N 1
ATOM 804 C CA . ASP A 1 97 ? 10.235 2.570 -22.818 1.00 69.69 97 ASP A CA 1
ATOM 805 C C . ASP A 1 97 ? 11.281 2.822 -23.924 1.00 69.69 97 ASP A C 1
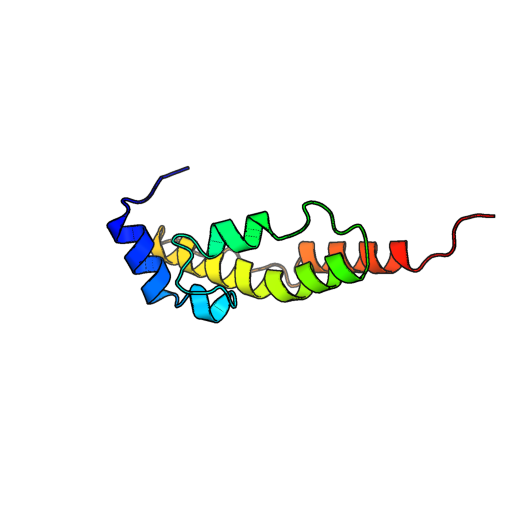ATOM 807 O O . ASP A 1 97 ? 10.985 2.713 -25.113 1.00 69.69 97 ASP A O 1
ATOM 811 N N . LEU A 1 98 ? 12.530 3.125 -23.547 1.00 69.81 98 LEU A N 1
ATOM 812 C CA . LEU A 1 98 ? 13.617 3.348 -24.499 1.00 69.81 98 LEU A CA 1
ATOM 813 C C . LEU A 1 98 ? 14.055 2.028 -25.163 1.00 69.81 98 LEU A C 1
ATOM 815 O O . LEU A 1 98 ? 14.339 1.051 -24.462 1.00 69.81 98 LEU A O 1
ATOM 819 N N . PRO A 1 99 ? 14.172 1.980 -26.506 1.00 64.06 99 PRO A N 1
ATOM 820 C CA . PRO A 1 99 ? 14.758 0.830 -27.183 1.00 64.06 99 PRO A CA 1
ATOM 821 C C . PRO A 1 99 ? 16.224 0.649 -26.745 1.00 64.06 99 PRO A C 1
ATOM 823 O O . PRO A 1 99 ? 16.901 1.644 -26.461 1.00 64.06 99 PRO A O 1
ATOM 826 N N . PRO A 1 100 ? 16.738 -0.596 -26.682 1.00 64.69 100 PRO A N 1
ATOM 827 C CA . PRO A 1 100 ? 18.137 -0.831 -26.342 1.00 64.69 100 PRO A CA 1
ATOM 828 C C . PRO A 1 100 ? 19.055 -0.096 -27.335 1.00 64.69 100 PRO A C 1
ATOM 830 O O . PRO A 1 100 ? 18.704 0.008 -28.516 1.00 64.69 100 PRO A O 1
ATOM 833 N N . PRO A 1 101 ? 20.206 0.431 -26.878 1.00 68.62 101 PRO A N 1
ATOM 834 C CA . PRO A 1 101 ? 21.151 1.095 -27.767 1.00 68.62 101 PRO A CA 1
ATOM 835 C C . PRO A 1 101 ? 21.634 0.126 -28.866 1.00 68.62 101 PRO A C 1
ATOM 837 O O . PRO A 1 101 ? 21.716 -1.077 -28.599 1.00 68.62 101 PRO A O 1
ATOM 840 N N . PRO A 1 102 ? 21.904 0.640 -30.083 1.00 67.25 102 PRO A N 1
ATOM 841 C CA . PRO A 1 102 ? 22.319 -0.161 -31.236 1.00 67.25 102 PRO A CA 1
ATOM 842 C C . PRO A 1 102 ? 23.673 -0.852 -31.044 1.00 67.25 102 PRO A C 1
ATOM 844 O O . PRO A 1 102 ? 24.525 -0.310 -30.300 1.00 67.25 102 PRO A O 1
#

pLDDT: mean 79.34, std 9.87, range [42.19, 89.44]

Radius of gyration: 16.67 Å; Cα contacts (8 Å, |Δi|>4): 54; chains: 1; bounding box: 32×35×53 Å

Solvent-accessible surface area (backbone atoms only — not comparable to full-atom values): 6403 Å² total; per-residue (Å²): 134,88,78,68,58,72,70,57,50,55,48,49,41,59,75,67,38,37,36,72,75,68,74,35,65,86,89,45,97,47,43,65,64,51,49,58,73,67,47,70,96,61,66,84,45,68,72,47,38,53,48,48,68,64,46,46,67,54,50,51,56,48,52,50,52,51,47,44,72,75,34,80,86,64,73,80,72,82,75,68,97,61,61,67,64,61,56,52,49,51,56,46,50,55,61,69,69,53,78,79,82,133

Mean predicted aligned error: 8.78 Å

Foldseek 3Di:
DDDDDLVVLQVLCVVVVLCVLLVHDPVDSHSLVVSVVVQDPDCQDPVNLVSCVVCVVSNVVSVVVVCCVVCVVDDDDDDDPDDPVNVVSVVSHVVNPDDPDD

Organism: Absidia glauca (NCBI:txid4829)